Protein AF-A0A2V5VTK7-F1 (afdb_monomer_lite)

pLDDT: mean 76.81, std 14.18, range [43.22, 93.81]

Radius of gyration: 17.85 Å; chains: 1; bounding box: 40×27×34 Å

Structure (mmCIF, N/CA/C/O backbone):
data_AF-A0A2V5VTK7-F1
#
_entry.id   AF-A0A2V5VTK7-F1
#
loop_
_atom_site.group_PDB
_atom_site.id
_atom_site.type_symbol
_atom_site.label_atom_id
_atom_site.label_alt_id
_atom_site.label_comp_id
_atom_site.label_asym_id
_atom_site.label_entity_id
_atom_site.label_seq_id
_atom_site.pdbx_PDB_ins_code
_atom_site.Cartn_x
_atom_site.Cartn_y
_atom_site.Cartn_z
_atom_site.occupancy
_atom_site.B_iso_or_equiv
_atom_site.auth_seq_id
_atom_site.auth_comp_id
_atom_site.auth_asym_id
_atom_site.auth_atom_id
_atom_site.pdbx_PDB_model_num
ATOM 1 N N . MET A 1 1 ? -11.583 16.790 9.417 1.00 67.44 1 MET A N 1
ATOM 2 C CA . MET A 1 1 ? -11.818 15.613 10.283 1.00 67.44 1 MET A CA 1
ATOM 3 C C . MET A 1 1 ? -12.283 14.488 9.383 1.00 67.44 1 MET A C 1
ATOM 5 O O . MET A 1 1 ? -13.364 14.619 8.822 1.00 67.44 1 MET A O 1
ATOM 9 N N . ALA A 1 2 ? -11.468 13.451 9.194 1.00 74.06 2 ALA A N 1
ATOM 10 C CA . ALA A 1 2 ? -11.856 12.310 8.370 1.00 74.06 2 ALA A CA 1
ATOM 11 C C . ALA A 1 2 ? -13.026 11.570 9.036 1.00 74.06 2 ALA A C 1
ATOM 13 O O . ALA A 1 2 ? -13.025 11.347 10.250 1.00 74.06 2 ALA A O 1
ATOM 14 N N . ARG A 1 3 ? -14.046 11.224 8.250 1.00 83.94 3 ARG A N 1
ATOM 15 C CA . ARG A 1 3 ? -15.195 10.431 8.704 1.00 83.94 3 ARG A CA 1
ATOM 16 C C . ARG A 1 3 ? -15.029 8.994 8.237 1.00 83.94 3 ARG A C 1
ATOM 18 O O . ARG A 1 3 ? -14.640 8.757 7.100 1.00 83.94 3 ARG A O 1
ATOM 25 N N . VAL A 1 4 ? -15.349 8.045 9.109 1.00 84.94 4 VAL A N 1
ATOM 26 C CA . VAL A 1 4 ? -15.342 6.617 8.770 1.00 84.94 4 VAL A CA 1
ATOM 27 C C . VAL A 1 4 ? -16.625 6.286 8.008 1.00 84.94 4 VAL A C 1
ATOM 29 O O . VAL A 1 4 ? -17.717 6.554 8.506 1.00 84.94 4 VAL A O 1
ATOM 32 N N . LEU A 1 5 ? -16.498 5.702 6.815 1.00 87.56 5 LEU A N 1
ATOM 33 C CA . LEU A 1 5 ? -17.623 5.167 6.042 1.00 87.56 5 LEU A CA 1
ATOM 34 C C . LEU A 1 5 ? -18.027 3.780 6.534 1.00 87.56 5 LEU A C 1
ATOM 36 O O . LEU A 1 5 ? -19.202 3.508 6.767 1.00 87.56 5 LEU A O 1
ATOM 40 N N . ARG A 1 6 ? -17.049 2.875 6.624 1.00 90.88 6 ARG A N 1
ATOM 41 C CA . ARG A 1 6 ? -17.253 1.460 6.955 1.00 90.88 6 ARG A CA 1
ATOM 42 C C . ARG A 1 6 ? -15.939 0.794 7.343 1.00 90.88 6 ARG A C 1
ATOM 44 O O . ARG A 1 6 ? -14.866 1.342 7.121 1.00 90.88 6 ARG A O 1
ATOM 51 N N . ILE A 1 7 ? -16.037 -0.426 7.858 1.00 92.56 7 ILE A N 1
ATOM 52 C CA . ILE A 1 7 ? -14.889 -1.299 8.112 1.00 92.56 7 ILE A CA 1
ATOM 53 C C . ILE A 1 7 ? -14.676 -2.228 6.913 1.00 92.56 7 ILE A C 1
ATOM 55 O O . ILE A 1 7 ? -15.630 -2.812 6.389 1.00 92.56 7 ILE A O 1
ATOM 59 N N . CYS A 1 8 ? -13.428 -2.365 6.467 1.00 92.38 8 CYS A N 1
ATOM 60 C CA . CYS A 1 8 ? -13.050 -3.295 5.414 1.00 92.38 8 CYS A CA 1
ATOM 61 C C . CYS A 1 8 ? -13.305 -4.740 5.863 1.00 92.38 8 CYS A C 1
ATOM 63 O O . CYS A 1 8 ? -12.788 -5.180 6.885 1.00 92.38 8 CYS A O 1
ATOM 65 N N . LYS A 1 9 ? -14.053 -5.514 5.070 1.00 93.81 9 LYS A N 1
ATOM 66 C CA . LYS A 1 9 ? -14.334 -6.926 5.386 1.00 93.81 9 LYS A CA 1
ATOM 67 C C . LYS A 1 9 ? -13.138 -7.859 5.167 1.00 93.81 9 LYS A C 1
ATOM 69 O O . LYS A 1 9 ? -13.169 -8.975 5.667 1.00 93.81 9 LYS A O 1
ATOM 74 N N . LYS A 1 10 ? -12.121 -7.421 4.413 1.00 92.25 10 LYS A N 1
ATOM 75 C CA . LYS A 1 10 ? -10.906 -8.205 4.139 1.00 92.25 10 LYS A CA 1
ATOM 76 C C . LYS A 1 10 ? -9.890 -8.074 5.276 1.00 92.25 10 LYS A C 1
ATOM 78 O O . LYS A 1 10 ? -9.465 -9.083 5.817 1.00 92.25 10 LYS A O 1
ATOM 83 N N . CYS A 1 11 ? -9.513 -6.845 5.637 1.00 93.25 11 CYS A N 1
ATOM 84 C CA . CYS A 1 11 ? -8.423 -6.586 6.589 1.00 93.25 11 CYS A CA 1
ATOM 85 C C . CYS A 1 11 ? -8.857 -5.916 7.904 1.00 93.25 11 CYS A C 1
ATOM 87 O O . CYS A 1 11 ? -8.030 -5.734 8.789 1.00 93.25 11 CYS A O 1
ATOM 89 N N . GLY A 1 12 ? -10.124 -5.511 8.043 1.00 92.62 12 GLY A N 1
ATOM 90 C CA . GLY A 1 12 ? -10.631 -4.872 9.262 1.00 92.62 12 GLY A CA 1
ATOM 91 C C . GLY A 1 12 ? -10.277 -3.390 9.435 1.00 92.62 12 GLY A C 1
ATOM 92 O O . GLY A 1 12 ? -10.651 -2.803 10.448 1.00 92.62 12 GLY A O 1
ATOM 93 N N . LEU A 1 13 ? -9.597 -2.758 8.471 1.00 91.94 13 LEU A N 1
ATOM 94 C CA . LEU A 1 13 ? -9.240 -1.339 8.558 1.00 91.94 13 LEU A CA 1
ATOM 95 C C . LEU A 1 13 ? -10.446 -0.423 8.282 1.00 91.94 13 LEU A C 1
ATOM 97 O O . LEU A 1 13 ? -11.323 -0.757 7.478 1.00 91.94 13 LEU A O 1
ATOM 101 N N . ALA A 1 14 ? -10.486 0.739 8.937 1.00 90.69 14 ALA A N 1
ATOM 102 C CA . ALA A 1 14 ? -11.473 1.775 8.648 1.00 90.69 14 ALA A CA 1
ATOM 103 C C . ALA A 1 14 ? -11.251 2.348 7.241 1.00 90.69 14 ALA A C 1
ATOM 105 O O . ALA A 1 14 ? -10.131 2.705 6.893 1.00 90.69 14 ALA A O 1
ATOM 106 N N . ILE A 1 15 ? -12.324 2.430 6.456 1.00 89.25 15 ILE A N 1
ATOM 107 C CA . ILE A 1 15 ? -12.361 3.114 5.160 1.00 89.25 15 ILE A CA 1
ATOM 108 C C . ILE A 1 15 ? -12.949 4.500 5.399 1.00 89.25 15 ILE A C 1
ATOM 110 O O . ILE A 1 15 ? -14.029 4.618 5.996 1.00 89.25 15 ILE A O 1
ATOM 114 N N . PHE A 1 16 ? -12.260 5.539 4.946 1.00 86.69 16 PHE A N 1
ATOM 115 C CA . PHE A 1 16 ? -12.675 6.922 5.144 1.00 86.69 16 PHE A CA 1
ATOM 116 C C . PHE A 1 16 ? -13.531 7.435 3.980 1.00 86.69 16 PHE A C 1
ATOM 118 O O . PHE A 1 16 ? -13.492 6.907 2.875 1.00 86.69 16 PHE A O 1
ATOM 125 N N . VAL A 1 17 ? -14.337 8.473 4.233 1.00 78.12 17 VAL A N 1
ATOM 126 C CA . VAL A 1 17 ? -15.166 9.136 3.200 1.00 78.12 17 VAL A CA 1
ATOM 127 C C . VAL A 1 17 ? -14.316 9.721 2.076 1.00 78.12 17 VAL A C 1
ATOM 129 O O . VAL A 1 17 ? -14.750 9.751 0.930 1.00 78.12 17 VAL A O 1
ATOM 132 N N . ASP A 1 18 ? -13.109 10.156 2.420 1.00 77.50 18 ASP A N 1
ATOM 133 C CA . ASP A 1 18 ? -12.205 10.867 1.524 1.00 77.50 18 ASP A CA 1
ATOM 134 C C . ASP A 1 18 ? -11.359 9.910 0.653 1.00 77.50 18 ASP A C 1
ATOM 136 O O . ASP A 1 18 ? -10.529 10.364 -0.132 1.00 77.50 18 ASP A O 1
ATOM 140 N N . GLU A 1 19 ? -11.550 8.587 0.775 1.00 73.69 19 GLU A N 1
ATOM 141 C CA . GLU A 1 19 ? -10.870 7.589 -0.060 1.00 73.69 19 G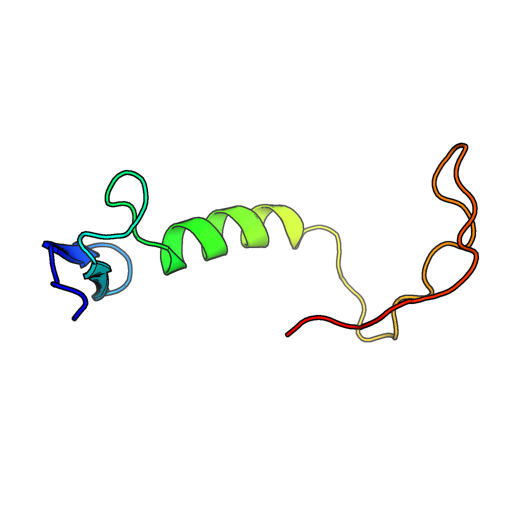LU A CA 1
ATOM 142 C C . GLU A 1 19 ? -11.510 7.525 -1.460 1.00 73.69 19 GLU A C 1
ATOM 144 O O . GLU A 1 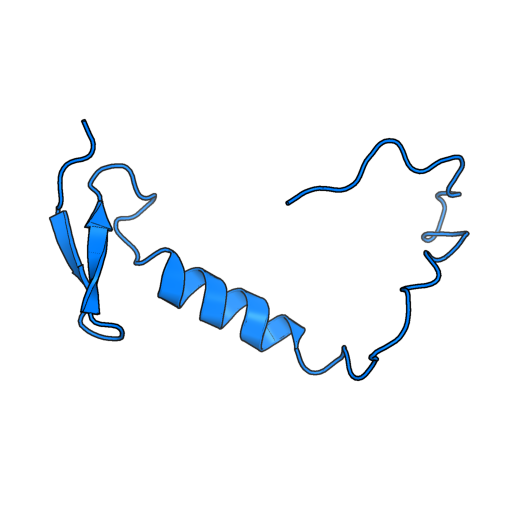19 ? -12.734 7.367 -1.568 1.00 73.69 19 GLU A O 1
ATOM 149 N N . PRO A 1 20 ? -10.713 7.607 -2.546 1.00 66.94 20 PRO A N 1
ATOM 150 C CA . PRO A 1 20 ? -11.236 7.496 -3.902 1.00 66.94 20 PRO A CA 1
ATOM 151 C C . PRO A 1 20 ? -11.980 6.163 -4.060 1.00 66.94 20 PRO A C 1
ATOM 153 O O . PRO A 1 20 ? -11.483 5.102 -3.685 1.00 66.94 20 PRO A O 1
ATOM 156 N N . GLU A 1 21 ? -13.215 6.240 -4.561 1.00 76.31 21 GLU A N 1
ATOM 157 C CA . GLU A 1 21 ? -14.106 5.093 -4.812 1.00 76.31 21 GLU A CA 1
ATOM 158 C C . GLU A 1 21 ? -14.540 4.285 -3.564 1.00 76.31 21 GLU A C 1
ATOM 160 O O . GLU A 1 21 ? -15.230 3.270 -3.688 1.00 76.31 21 GLU A O 1
ATOM 165 N N . GLY A 1 22 ? -14.198 4.718 -2.341 1.00 73.94 22 GLY A N 1
ATOM 166 C CA . GLY A 1 22 ? -14.556 4.010 -1.102 1.00 73.94 22 GLY A CA 1
ATOM 167 C C . GLY A 1 22 ? -13.932 2.610 -0.981 1.00 73.94 22 GLY A C 1
ATOM 168 O O . GLY A 1 22 ? -14.490 1.718 -0.312 1.00 73.94 22 GLY A O 1
ATOM 169 N N . LEU A 1 23 ? -12.807 2.399 -1.668 1.00 83.50 23 LEU A N 1
ATOM 170 C CA . LEU A 1 23 ? -11.975 1.204 -1.576 1.00 83.50 23 LEU A CA 1
ATOM 171 C C . LEU A 1 23 ? -11.046 1.304 -0.362 1.00 83.50 23 LEU A C 1
ATOM 173 O O . LEU A 1 23 ? -10.714 2.391 0.087 1.00 83.50 23 LEU A O 1
ATOM 177 N N . CYS A 1 24 ? -10.636 0.157 0.183 1.00 90.38 24 CYS A N 1
ATOM 178 C CA . CYS A 1 24 ? -9.687 0.129 1.294 1.00 90.38 24 CYS A CA 1
ATOM 179 C C . CYS A 1 24 ? -8.264 0.334 0.769 1.00 90.38 24 CYS A C 1
ATOM 181 O O . CYS A 1 24 ? -7.720 -0.578 0.141 1.00 90.38 24 CYS A O 1
ATOM 183 N N . ALA A 1 25 ? -7.650 1.476 1.080 1.00 86.00 25 ALA A N 1
ATOM 184 C CA . ALA A 1 25 ? -6.304 1.825 0.636 1.00 86.00 25 ALA A CA 1
ATOM 185 C C . ALA A 1 25 ? -5.270 0.745 0.982 1.00 86.00 25 ALA A C 1
ATOM 187 O O . ALA A 1 25 ? -4.440 0.411 0.144 1.00 86.00 25 ALA A O 1
ATOM 188 N N . ALA A 1 26 ? -5.360 0.128 2.166 1.00 88.81 26 ALA A N 1
ATOM 189 C CA . ALA A 1 26 ? -4.442 -0.939 2.568 1.00 88.81 26 ALA A CA 1
ATOM 190 C C . ALA A 1 26 ? -4.535 -2.174 1.658 1.00 88.81 26 ALA A C 1
ATOM 192 O O . ALA A 1 26 ? -3.517 -2.688 1.210 1.00 88.81 26 ALA A O 1
ATOM 193 N N . CYS A 1 27 ? -5.747 -2.639 1.346 1.00 90.25 27 CYS A N 1
ATOM 194 C CA . CYS A 1 27 ? -5.929 -3.808 0.482 1.00 90.25 27 CYS A CA 1
ATOM 195 C C . CYS A 1 27 ? -5.616 -3.507 -0.985 1.00 90.25 27 CYS A C 1
ATOM 197 O O . CYS A 1 27 ? -5.143 -4.394 -1.696 1.00 90.25 27 CYS A O 1
ATOM 199 N N . VAL A 1 28 ? -5.892 -2.282 -1.443 1.00 90.06 28 VAL A N 1
ATOM 200 C CA . VAL A 1 28 ? -5.504 -1.829 -2.784 1.00 90.06 28 VAL A CA 1
ATOM 201 C C . VAL A 1 28 ? -3.984 -1.799 -2.885 1.00 90.06 28 VAL A C 1
ATOM 203 O O . VAL A 1 28 ? -3.436 -2.407 -3.794 1.00 90.06 28 VAL A O 1
ATOM 206 N N . LEU A 1 29 ? -3.303 -1.190 -1.912 1.00 86.25 29 LEU A N 1
ATOM 207 C CA . LEU A 1 29 ? -1.846 -1.129 -1.868 1.00 86.25 29 LEU A CA 1
ATOM 208 C C . LEU A 1 29 ? -1.217 -2.525 -1.816 1.00 86.25 29 LEU A C 1
ATOM 210 O O . LEU A 1 29 ? -0.305 -2.801 -2.580 1.00 86.25 29 LEU A O 1
ATOM 214 N N . GLU A 1 30 ? -1.726 -3.414 -0.963 1.00 88.00 30 GLU A N 1
ATOM 215 C CA . GLU A 1 30 ? -1.286 -4.812 -0.880 1.00 88.00 30 GLU A CA 1
ATOM 216 C C . GLU A 1 30 ? -1.422 -5.531 -2.230 1.00 88.00 30 GLU A C 1
ATOM 218 O O . GLU A 1 30 ? -0.521 -6.257 -2.631 1.00 88.00 30 GLU A O 1
ATOM 223 N N . THR A 1 31 ? -2.525 -5.310 -2.951 1.00 85.62 31 THR A N 1
ATOM 224 C CA . THR A 1 31 ? -2.741 -5.924 -4.271 1.00 85.62 31 THR A CA 1
ATOM 225 C C . THR A 1 31 ? -1.767 -5.351 -5.297 1.00 85.62 31 THR A C 1
ATOM 227 O O . THR A 1 31 ? -1.104 -6.106 -6.001 1.00 85.62 31 THR A O 1
ATOM 230 N N . SER A 1 32 ? -1.630 -4.025 -5.343 1.00 82.44 32 SER A N 1
ATOM 231 C CA . SER A 1 32 ? -0.739 -3.341 -6.278 1.00 82.44 32 SER A CA 1
ATOM 232 C C . SER A 1 32 ? 0.731 -3.682 -6.030 1.00 82.44 32 SER A C 1
ATOM 234 O O . SER A 1 32 ? 1.450 -3.964 -6.978 1.00 82.44 32 SER 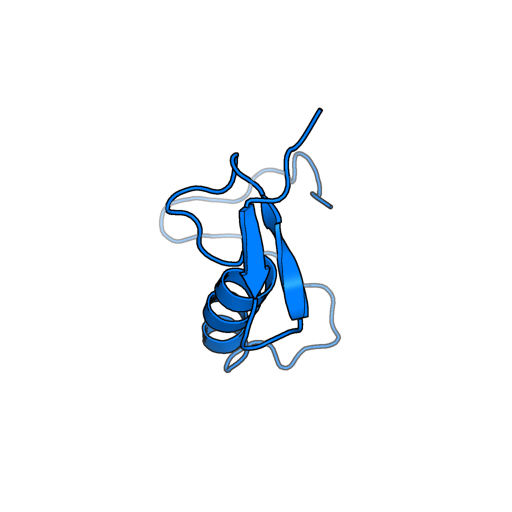A O 1
ATOM 236 N N . LEU A 1 33 ? 1.183 -3.701 -4.771 1.00 80.19 33 LEU A N 1
ATOM 237 C CA . LEU A 1 33 ? 2.564 -4.043 -4.408 1.00 80.19 33 LEU A CA 1
ATOM 238 C C . LEU A 1 33 ? 2.831 -5.548 -4.463 1.00 80.19 33 LEU A C 1
ATOM 240 O O . LEU A 1 33 ? 3.926 -5.950 -4.838 1.00 80.19 33 LEU A O 1
ATOM 244 N N . GLY A 1 34 ? 1.851 -6.386 -4.124 1.00 70.12 34 GLY A N 1
ATOM 245 C CA . GLY A 1 34 ? 1.959 -7.839 -4.256 1.00 70.12 34 GLY A CA 1
ATOM 246 C C . GLY A 1 34 ? 2.172 -8.277 -5.706 1.00 70.12 34 GLY A C 1
ATOM 247 O O . GLY A 1 34 ? 2.891 -9.239 -5.942 1.00 70.12 34 GLY A O 1
ATOM 248 N N . MET A 1 35 ? 1.631 -7.531 -6.677 1.00 60.09 35 MET A N 1
ATOM 249 C CA . MET A 1 35 ? 1.920 -7.727 -8.104 1.00 60.09 35 MET A CA 1
ATOM 250 C C . MET A 1 35 ? 3.336 -7.287 -8.510 1.00 60.09 35 MET A C 1
ATOM 252 O O . MET A 1 35 ? 3.844 -7.770 -9.514 1.00 60.09 35 MET A O 1
ATOM 256 N N . LEU A 1 36 ? 3.973 -6.388 -7.752 1.00 59.84 36 LEU A N 1
ATOM 257 C CA . LEU A 1 36 ? 5.329 -5.889 -8.020 1.00 59.84 36 LEU A CA 1
ATOM 258 C C . LEU A 1 36 ? 6.421 -6.706 -7.304 1.00 59.84 36 LEU A C 1
ATOM 260 O O . LEU A 1 36 ? 7.605 -6.493 -7.550 1.00 59.84 36 LEU A O 1
ATOM 264 N N . HIS A 1 37 ? 6.052 -7.612 -6.391 1.00 55.72 37 HIS A N 1
ATOM 265 C CA . HIS A 1 37 ? 7.007 -8.325 -5.535 1.00 55.72 37 HIS A CA 1
ATOM 266 C C . HIS A 1 37 ? 7.603 -9.594 -6.165 1.00 55.72 37 HIS A C 1
ATOM 268 O O . HIS A 1 37 ? 8.514 -10.176 -5.582 1.00 55.72 37 HIS A O 1
ATOM 274 N N . ASP A 1 38 ? 7.151 -10.015 -7.349 1.00 55.31 38 ASP A N 1
ATOM 275 C CA . ASP A 1 38 ? 7.722 -11.195 -8.022 1.00 55.31 38 ASP A CA 1
ATOM 276 C C . ASP A 1 38 ? 9.158 -10.942 -8.545 1.00 55.31 38 ASP A C 1
ATOM 278 O O . ASP A 1 38 ? 9.851 -11.876 -8.938 1.00 55.31 38 ASP A O 1
ATOM 282 N N . GLU A 1 39 ? 9.652 -9.692 -8.489 1.00 57.19 39 GLU A N 1
ATOM 283 C CA . GLU A 1 39 ? 10.917 -9.286 -9.127 1.00 57.19 39 GLU A CA 1
ATOM 284 C C . GLU A 1 39 ? 11.937 -8.598 -8.196 1.00 57.19 39 GLU A C 1
ATOM 286 O O . GLU A 1 39 ? 13.019 -8.225 -8.646 1.00 57.19 39 GLU A O 1
ATOM 291 N N . VAL A 1 40 ? 11.672 -8.464 -6.888 1.00 58.72 40 VAL A N 1
ATOM 292 C CA . VAL A 1 40 ? 12.630 -7.837 -5.949 1.00 58.72 40 VAL A CA 1
ATOM 293 C C . VAL A 1 40 ? 13.093 -8.830 -4.890 1.00 58.72 40 VAL A C 1
ATOM 295 O O . VAL A 1 40 ? 12.741 -8.761 -3.714 1.00 58.72 40 VAL A O 1
ATOM 298 N N . ASN A 1 41 ? 13.949 -9.754 -5.321 1.00 49.53 41 ASN A N 1
ATOM 299 C CA . ASN A 1 41 ? 14.789 -10.532 -4.421 1.00 49.53 41 ASN A CA 1
ATOM 300 C C . ASN A 1 41 ? 16.149 -9.828 -4.299 1.00 49.53 41 ASN A C 1
ATOM 302 O O . ASN A 1 41 ? 17.075 -10.102 -5.059 1.00 49.53 41 ASN A O 1
ATOM 306 N N . GLY A 1 42 ? 16.259 -8.867 -3.382 1.00 43.22 42 GLY A N 1
ATOM 307 C CA . GLY A 1 42 ? 17.491 -8.099 -3.224 1.00 43.22 42 GLY A CA 1
ATOM 308 C C . GLY A 1 42 ? 17.520 -7.254 -1.962 1.00 43.22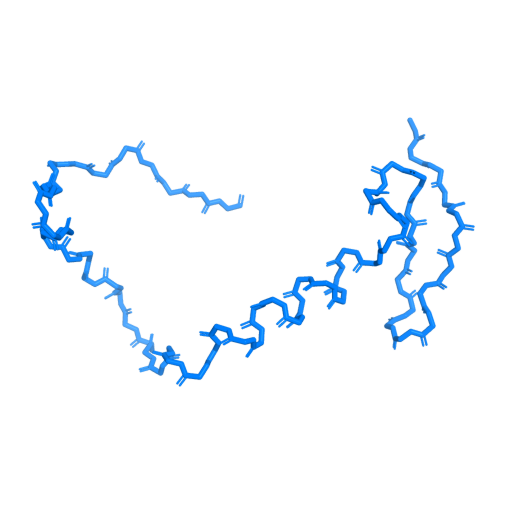 42 GLY A C 1
ATOM 309 O O . GLY A 1 42 ? 17.195 -6.072 -1.985 1.00 43.22 42 GLY A O 1
ATOM 310 N N . ALA A 1 43 ? 17.984 -7.841 -0.859 1.00 51.28 43 ALA A N 1
ATOM 311 C CA . ALA A 1 43 ? 18.648 -7.071 0.185 1.00 51.28 43 ALA A CA 1
ATOM 312 C C . ALA A 1 43 ? 19.956 -6.509 -0.401 1.00 51.28 43 ALA A C 1
ATOM 314 O O . ALA A 1 43 ? 20.997 -7.156 -0.362 1.00 51.28 43 ALA A O 1
ATOM 315 N N . GLY A 1 44 ? 19.893 -5.330 -1.007 1.00 43.94 44 GLY A N 1
ATOM 316 C CA . GLY A 1 44 ? 21.039 -4.662 -1.609 1.00 43.94 44 GLY A CA 1
ATOM 317 C C . GLY A 1 44 ? 20.594 -3.293 -2.082 1.00 43.94 44 GLY A C 1
ATOM 318 O O . GLY A 1 44 ? 19.508 -3.173 -2.641 1.00 43.94 44 GLY A O 1
ATOM 319 N N . GLY A 1 45 ? 21.378 -2.252 -1.794 1.00 51.81 45 GLY A N 1
ATOM 320 C CA . GLY A 1 45 ? 21.102 -0.924 -2.330 1.00 51.81 45 GLY A CA 1
ATOM 321 C C . GLY A 1 45 ? 20.840 -1.038 -3.828 1.00 51.81 45 GLY A C 1
ATOM 322 O O . GLY A 1 45 ? 21.663 -1.601 -4.542 1.00 51.81 45 GLY A O 1
ATOM 323 N N . MET A 1 46 ? 19.668 -0.579 -4.273 1.00 53.25 46 MET A N 1
ATOM 324 C CA . MET A 1 46 ? 19.376 -0.461 -5.697 1.00 53.25 46 MET A CA 1
ATOM 325 C C . MET A 1 46 ? 20.440 0.462 -6.283 1.00 53.25 46 MET A C 1
ATOM 327 O O . MET A 1 46 ? 20.437 1.665 -6.011 1.00 53.25 46 MET A O 1
ATOM 331 N N . GLU A 1 47 ? 21.376 -0.112 -7.034 1.00 60.53 47 GLU A N 1
ATOM 332 C CA . GLU A 1 47 ? 22.173 0.645 -7.986 1.00 60.53 47 GLU A CA 1
ATOM 333 C C . GLU A 1 47 ? 21.162 1.193 -8.993 1.00 60.53 47 GLU A C 1
ATOM 335 O O . GLU A 1 47 ? 20.570 0.445 -9.772 1.00 60.53 47 GLU A O 1
ATOM 340 N N . MET A 1 48 ? 20.849 2.484 -8.866 1.00 61.28 48 MET A N 1
ATOM 341 C CA . MET A 1 48 ? 19.956 3.160 -9.798 1.00 61.28 48 MET A CA 1
ATOM 342 C C . MET A 1 48 ? 20.556 2.989 -11.198 1.00 61.28 48 MET A C 1
ATOM 344 O O . MET A 1 48 ? 21.720 3.353 -11.377 1.00 61.28 48 MET A O 1
ATOM 348 N N . PRO A 1 49 ? 19.818 2.431 -12.173 1.00 65.94 49 PRO A N 1
ATOM 349 C CA . PRO A 1 49 ? 20.326 2.315 -13.531 1.00 65.94 49 PRO A CA 1
ATOM 350 C C . PRO A 1 49 ? 20.735 3.705 -14.030 1.00 65.94 49 PRO A C 1
ATOM 352 O O . PRO A 1 49 ? 19.933 4.637 -13.964 1.00 65.94 49 PRO A O 1
ATOM 355 N N . GLU A 1 50 ? 21.976 3.854 -14.503 1.00 62.53 50 GLU A N 1
ATOM 356 C CA . GLU A 1 50 ? 22.494 5.144 -14.991 1.00 62.53 50 GLU A CA 1
ATOM 357 C C . GLU A 1 50 ? 21.735 5.634 -16.241 1.00 62.53 50 GLU A C 1
ATOM 359 O O . GLU A 1 50 ? 21.675 6.837 -16.506 1.00 62.53 50 GLU A O 1
ATOM 364 N N . GLU A 1 51 ? 21.092 4.717 -16.975 1.00 68.62 51 GLU A N 1
ATOM 365 C CA . GLU A 1 51 ? 20.290 5.009 -18.164 1.00 68.62 51 GLU A CA 1
ATOM 366 C C . GLU A 1 51 ? 18.924 4.305 -18.121 1.00 68.62 51 GLU A C 1
ATOM 368 O O . GLU A 1 51 ? 18.818 3.086 -17.964 1.00 68.62 51 GLU A O 1
ATOM 373 N N . LEU A 1 52 ? 17.863 5.093 -18.298 1.00 73.00 52 LEU A N 1
ATOM 374 C CA . LEU A 1 52 ? 16.482 4.655 -18.464 1.00 73.00 52 LEU A CA 1
ATOM 375 C C . LEU A 1 52 ? 16.064 4.900 -19.920 1.00 73.00 52 LEU A C 1
ATOM 377 O O . LEU A 1 52 ? 15.451 5.916 -20.245 1.00 73.00 52 LEU A O 1
ATOM 381 N N . GLY A 1 53 ? 16.405 3.969 -20.812 1.00 78.19 53 GLY A N 1
ATOM 382 C CA . GLY A 1 53 ? 16.086 4.092 -22.237 1.00 78.19 53 GLY A CA 1
ATOM 383 C C . GLY A 1 53 ? 16.845 5.247 -22.896 1.00 78.19 53 GLY A C 1
ATOM 384 O O . GLY A 1 53 ? 18.065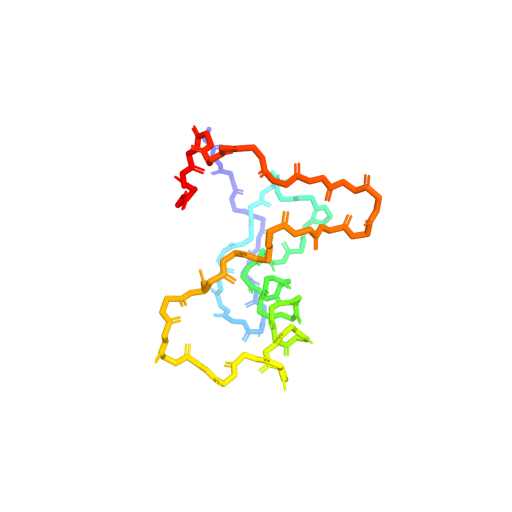 5.210 -22.986 1.00 78.19 53 GLY A O 1
ATOM 385 N N . ASP A 1 54 ? 16.125 6.257 -23.377 1.00 87.31 54 ASP A N 1
ATOM 386 C CA . ASP A 1 54 ? 16.668 7.493 -23.953 1.00 87.31 54 ASP A CA 1
ATOM 387 C C . ASP A 1 54 ? 16.976 8.583 -22.909 1.00 87.31 54 ASP A C 1
ATOM 389 O O . ASP A 1 54 ? 17.460 9.661 -23.260 1.00 87.31 54 ASP A O 1
ATOM 393 N N . TYR A 1 55 ? 16.725 8.309 -21.628 1.00 84.50 55 TYR A N 1
ATOM 394 C CA . TYR A 1 55 ? 16.979 9.232 -20.526 1.00 84.50 55 TYR A CA 1
ATOM 395 C C . TYR A 1 55 ? 18.207 8.811 -19.715 1.00 84.50 55 TYR A C 1
ATOM 397 O O . TYR A 1 55 ? 18.344 7.651 -19.335 1.00 84.50 55 TYR A O 1
ATOM 405 N N . GLN A 1 56 ? 19.067 9.776 -19.388 1.00 84.81 56 GLN A N 1
ATOM 406 C CA . GLN A 1 56 ? 20.237 9.576 -18.532 1.00 84.81 56 GLN A CA 1
ATOM 407 C C . GLN A 1 56 ? 19.998 10.174 -17.144 1.00 84.81 56 GLN A C 1
ATOM 409 O O . GLN A 1 56 ? 19.505 11.300 -17.017 1.00 84.81 56 GLN A O 1
ATOM 414 N N . LEU A 1 57 ? 20.357 9.426 -16.102 1.00 83.50 57 LEU A N 1
ATOM 415 C CA . LEU A 1 57 ? 20.296 9.904 -14.728 1.00 83.50 57 LEU A CA 1
ATOM 416 C C . LEU A 1 57 ? 21.440 10.896 -14.478 1.00 83.50 57 LEU A C 1
ATOM 418 O O . LEU A 1 57 ? 22.610 10.541 -14.573 1.00 83.50 57 LEU A O 1
ATOM 422 N N . LEU A 1 58 ? 21.099 12.142 -14.145 1.00 87.06 58 LEU A N 1
ATOM 423 C CA . LEU A 1 58 ? 22.087 13.177 -13.816 1.00 87.06 58 LEU A CA 1
ATOM 424 C C . LEU A 1 58 ? 22.401 13.205 -12.317 1.00 87.06 58 LEU A C 1
ATOM 426 O O . LEU A 1 58 ? 23.560 13.243 -11.916 1.00 87.06 58 LEU A O 1
ATOM 430 N N . GLU A 1 59 ? 21.351 13.222 -11.497 1.00 85.19 59 GLU A N 1
ATOM 431 C CA . GLU A 1 59 ? 21.422 13.430 -10.053 1.00 85.19 59 GLU A CA 1
ATOM 432 C C . GLU A 1 59 ? 20.131 12.937 -9.386 1.00 85.19 59 GLU A C 1
ATOM 434 O O . GLU A 1 59 ? 19.037 13.051 -9.945 1.00 85.19 59 GLU A O 1
ATOM 439 N N . GLU A 1 60 ? 20.247 12.424 -8.163 1.00 86.38 60 GLU A N 1
ATOM 440 C CA . GLU A 1 60 ? 19.107 12.127 -7.299 1.00 86.38 60 GLU A CA 1
ATOM 441 C C . GLU A 1 60 ? 18.702 13.380 -6.499 1.00 86.38 60 GLU A C 1
ATOM 443 O O . GLU A 1 60 ? 19.451 13.839 -5.641 1.00 86.38 60 GLU A O 1
ATOM 448 N N . ILE A 1 61 ? 17.495 13.910 -6.737 1.00 90.06 61 ILE A N 1
ATOM 449 C CA . ILE A 1 61 ? 17.005 15.147 -6.088 1.00 90.06 61 ILE A CA 1
ATOM 450 C C . ILE A 1 61 ? 16.335 14.932 -4.716 1.00 90.06 61 ILE A C 1
ATOM 452 O O . ILE A 1 61 ? 15.985 15.899 -4.039 1.00 90.06 61 ILE A O 1
ATOM 456 N N . GLY A 1 62 ? 16.122 13.680 -4.295 1.00 87.38 62 GLY A N 1
ATOM 457 C CA . GLY A 1 62 ? 15.560 13.348 -2.982 1.00 87.38 62 GLY A CA 1
ATOM 458 C C . GLY A 1 62 ? 14.937 11.950 -2.898 1.00 87.38 62 GLY A C 1
ATOM 459 O O . GLY A 1 62 ? 14.476 11.405 -3.901 1.00 87.38 62 GLY A O 1
ATOM 460 N N . ARG A 1 63 ? 14.882 11.390 -1.678 1.00 84.06 63 ARG A N 1
ATOM 461 C CA . ARG A 1 63 ? 14.220 10.106 -1.367 1.00 84.06 63 ARG A CA 1
ATOM 462 C C . ARG A 1 63 ? 12.902 10.326 -0.638 1.00 84.06 63 ARG A C 1
ATOM 464 O O . ARG A 1 63 ? 12.851 11.080 0.331 1.00 84.06 63 ARG A O 1
ATOM 471 N N . GLY A 1 64 ? 11.854 9.651 -1.104 1.0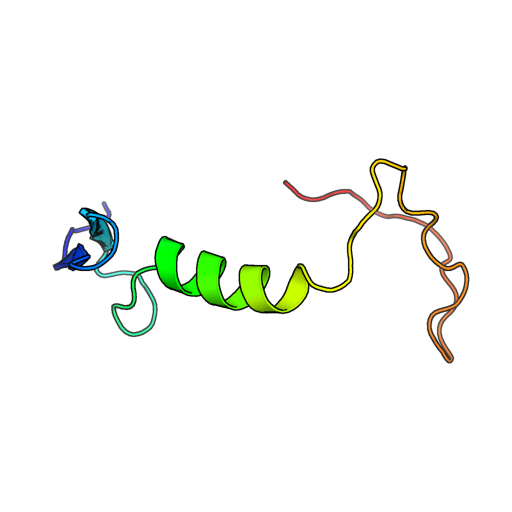0 86.31 64 GLY A N 1
ATOM 472 C CA . GLY A 1 64 ? 10.533 9.668 -0.474 1.00 86.31 64 GLY A CA 1
ATOM 473 C C . GLY A 1 64 ? 10.409 8.681 0.690 1.00 86.31 64 GLY A C 1
ATOM 474 O O . GLY A 1 64 ? 11.151 7.699 0.762 1.00 86.31 64 GLY A O 1
ATOM 475 N N . GLY A 1 65 ? 9.438 8.946 1.566 1.00 63.84 65 GLY A N 1
ATOM 476 C CA . GLY A 1 65 ? 8.981 8.083 2.656 1.00 63.84 65 GLY A CA 1
ATOM 477 C C . GLY A 1 65 ? 7.513 8.334 2.963 1.00 63.84 65 GLY A C 1
ATOM 478 O O . GLY A 1 65 ? 7.029 9.437 2.615 1.00 63.84 65 GLY A O 1
#

Secondary structure (DSSP, 8-state):
-PPEEEE-TTT-PEEETTSGGG--HHHHHHHHHHTTGGG----S-----SEETTEE---------

Foldseek 3Di:
DWDFPDADPPPRDTFTPPDVPSDDPVVVCCVVVVVVPVPDPDPDPPPDPQDDDPDGDDDDPDDDD

Sequence (65 aa):
MARVLRICKKCGLAIFVDEPEGLCAACVLETSLGMLHDEVNGAGGMEMPEELGDYQLLEEIGRGG